Protein AF-A0A537GDZ4-F1 (afdb_monomer)

Sequence (117 aa):
VKDLLDFEKSTRYSERQKAALAYAEAITWRLATDDAFWERMHRHFSEPELVELGCFIALTMGQQSWLRLLNIEHHQVLAGTSASMAPGFESADSLRQSKSSSSYWAKQGAKKEKDAA

Secondary structure (DSSP, 8-state):
-HHHHTTTT-TTS-HHHHHHHHHHHHHHHT----HHHHHHHHHH--HHHHHHHHHHHHHHHHHHHHHHHTTPPTTSSS-S--TTPPTT-SSHHHHHHHHHSTT-HHHHHHHHHHTT-

Foldseek 3Di:
DVCLVVVVPHPVDDLLRVLLSVLLVCVVVVDDDDPVNVVSNVVNDDPVRSVVSSVVSVVVVVVVVVCVVVVPDAPRPPDDAQPPPDPQRGDPVSVVVLVVDPVNPVVVVVVVVVVVD

Solvent-accessible surface area (backbone atoms only — not comparable to full-atom values): 7066 Å² total; per-residue (Å²): 110,71,56,68,77,43,36,88,79,29,87,89,50,52,72,60,53,38,45,53,49,50,50,50,48,33,65,75,69,66,52,90,81,56,68,71,56,51,54,53,42,58,74,67,36,55,72,69,54,49,51,52,51,51,49,52,50,53,52,51,51,52,51,54,52,51,36,59,74,71,69,60,56,87,62,74,65,91,56,92,65,48,77,95,46,57,94,60,43,55,42,64,65,40,35,52,52,47,68,68,40,89,81,26,66,81,59,53,56,60,50,56,58,63,77,74,109

Nearest PDB structures (foldseek):
  3c1l-assembly2_J  TM=6.544E-01  e=1.073E+00  Mesorhizobium japonicum MAFF 303099
  3c1l-assembly1_B  TM=6.055E-01  e=1.285E+00  Mesorhizobium japonicum MAFF 303099

Structure (mmCIF, N/CA/C/O backbone):
data_AF-A0A537GDZ4-F1
#
_entry.id   AF-A0A537GDZ4-F1
#
loop_
_atom_site.group_PDB
_atom_site.id
_atom_site.type_symbol
_atom_site.label_atom_id
_atom_site.label_alt_id
_atom_site.label_comp_id
_atom_site.label_asym_id
_atom_site.label_entity_id
_atom_site.label_seq_id
_atom_site.pdbx_PDB_ins_code
_atom_site.Cartn_x
_atom_site.Cartn_y
_atom_site.Cartn_z
_atom_site.occupancy
_atom_site.B_iso_or_equiv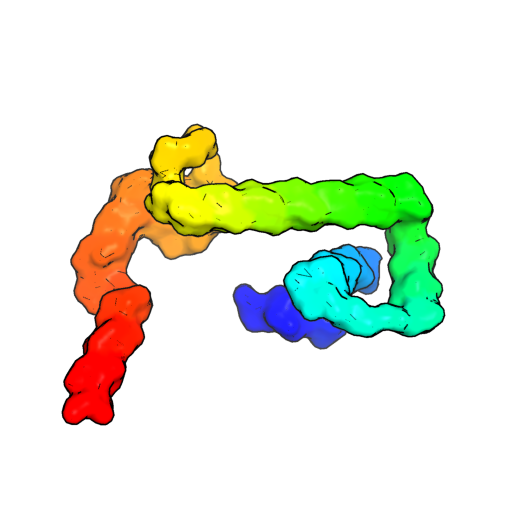
_atom_site.auth_seq_id
_atom_site.auth_comp_id
_atom_site.auth_asym_id
_atom_s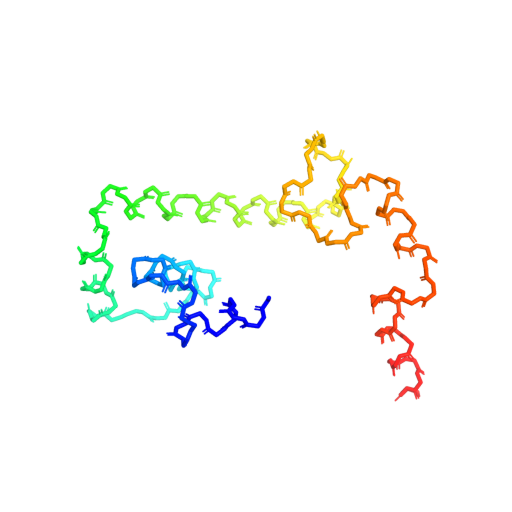ite.auth_atom_id
_atom_site.pdbx_PDB_model_num
ATOM 1 N N . VAL A 1 1 ? -16.363 -3.302 -3.261 1.00 57.81 1 VAL A N 1
ATOM 2 C CA . VAL A 1 1 ? -15.353 -4.278 -2.777 1.00 57.81 1 VAL A CA 1
ATOM 3 C C . VAL A 1 1 ? -15.133 -5.400 -3.783 1.00 57.81 1 VAL A C 1
ATOM 5 O O . VAL A 1 1 ? -13.989 -5.608 -4.146 1.00 57.81 1 VAL A O 1
ATOM 8 N N . LYS A 1 2 ? -16.186 -6.056 -4.301 1.00 66.50 2 LYS A N 1
ATOM 9 C CA . LYS A 1 2 ? -16.050 -7.124 -5.313 1.00 66.50 2 LYS A CA 1
ATOM 10 C C . LYS A 1 2 ? -15.224 -6.706 -6.542 1.00 66.50 2 LYS A C 1
ATOM 12 O O . LYS A 1 2 ? -14.296 -7.407 -6.906 1.00 66.50 2 LYS A O 1
ATOM 17 N N . ASP A 1 3 ? -15.469 -5.507 -7.073 1.00 76.44 3 ASP A N 1
ATOM 18 C CA . ASP A 1 3 ? -14.727 -4.994 -8.236 1.00 76.44 3 ASP A CA 1
ATOM 19 C C . ASP A 1 3 ? -13.230 -4.773 -7.990 1.00 76.44 3 ASP A C 1
ATOM 21 O O . ASP A 1 3 ? -12.471 -4.753 -8.947 1.00 76.44 3 ASP A O 1
ATOM 25 N N . L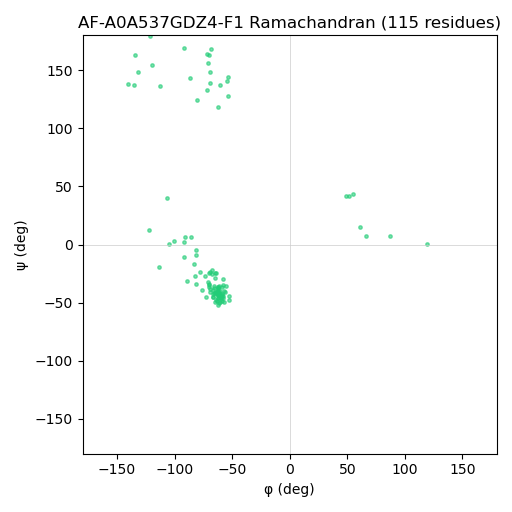EU A 1 4 ? -12.803 -4.567 -6.737 1.00 80.25 4 LEU A N 1
ATOM 26 C CA . LEU A 1 4 ? -11.386 -4.411 -6.401 1.00 80.25 4 LEU A CA 1
ATOM 27 C C . LEU A 1 4 ? -10.691 -5.769 -6.287 1.00 80.25 4 LEU A C 1
ATOM 29 O O . LEU A 1 4 ? -9.526 -5.872 -6.635 1.00 80.25 4 LEU A O 1
ATOM 33 N N . LEU A 1 5 ? -11.395 -6.800 -5.813 1.00 82.50 5 LEU A N 1
ATOM 34 C CA . LEU A 1 5 ? -10.858 -8.162 -5.758 1.00 82.50 5 LEU A CA 1
ATOM 35 C C . LEU A 1 5 ? -10.710 -8.758 -7.164 1.00 82.50 5 LEU A C 1
ATOM 37 O O . LEU A 1 5 ? -9.754 -9.471 -7.425 1.00 82.50 5 LEU A O 1
ATOM 41 N N . ASP A 1 6 ? -11.619 -8.401 -8.076 1.00 88.88 6 ASP A N 1
ATOM 42 C CA . ASP A 1 6 ? -11.587 -8.798 -9.487 1.00 88.88 6 ASP A CA 1
ATOM 43 C C . ASP A 1 6 ? -11.187 -7.618 -10.401 1.00 88.88 6 ASP A C 1
ATOM 45 O O . ASP A 1 6 ? -11.766 -7.422 -11.477 1.00 88.88 6 ASP A O 1
ATOM 49 N N . PHE A 1 7 ? -10.220 -6.792 -9.975 1.00 93.31 7 PHE A N 1
ATOM 50 C CA . PHE A 1 7 ? -9.902 -5.519 -10.643 1.00 93.31 7 PHE A CA 1
ATOM 51 C C . PHE A 1 7 ? -9.514 -5.667 -12.117 1.00 93.31 7 PHE A C 1
ATOM 53 O O . PHE A 1 7 ? -9.823 -4.780 -12.914 1.00 93.31 7 PHE A O 1
ATOM 60 N N . GLU A 1 8 ? -8.920 -6.796 -12.508 1.00 93.25 8 GLU A N 1
ATOM 61 C CA . GLU A 1 8 ? -8.562 -7.068 -13.905 1.00 93.25 8 GLU A CA 1
ATOM 62 C C . GLU A 1 8 ? -9.787 -7.097 -14.831 1.00 93.25 8 GLU A C 1
ATOM 64 O O . GLU A 1 8 ? -9.743 -6.613 -15.965 1.00 93.25 8 GLU A O 1
ATOM 69 N N . LYS A 1 9 ? -10.922 -7.597 -14.327 1.00 91.94 9 LYS A N 1
ATOM 70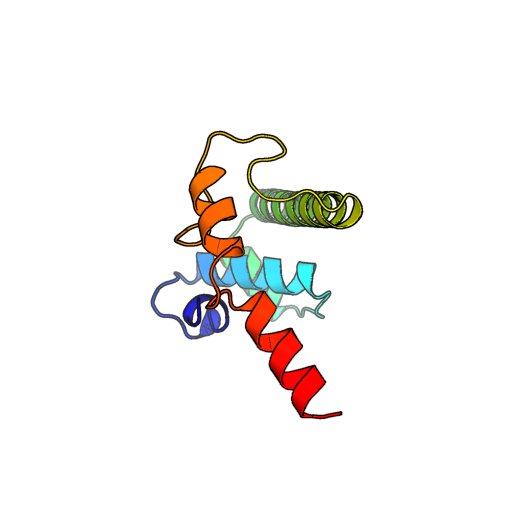 C CA . LYS A 1 9 ? -12.188 -7.696 -15.074 1.00 91.94 9 LYS A CA 1
ATOM 71 C C . LYS A 1 9 ? -13.080 -6.470 -14.894 1.00 91.94 9 LYS A C 1
ATOM 73 O O . LYS A 1 9 ? -14.083 -6.328 -15.590 1.00 91.94 9 LYS A O 1
ATOM 78 N N . SER A 1 10 ? -12.739 -5.596 -13.954 1.00 92.50 10 SER A N 1
ATOM 79 C CA . SER A 1 10 ? -13.534 -4.420 -13.632 1.00 92.50 10 SER A CA 1
ATOM 80 C C . SER A 1 10 ? -13.437 -3.363 -14.732 1.00 92.50 10 SER A C 1
ATOM 82 O O . SER A 1 10 ? -12.354 -2.983 -15.176 1.00 92.50 10 SER A O 1
ATOM 84 N N . THR A 1 11 ? -14.590 -2.828 -15.129 1.00 92.62 11 THR A N 1
ATOM 85 C CA . THR A 1 11 ? -14.697 -1.678 -16.041 1.00 92.62 11 THR A CA 1
ATOM 86 C C . THR A 1 11 ? -14.511 -0.338 -15.326 1.00 92.62 11 THR A C 1
ATOM 8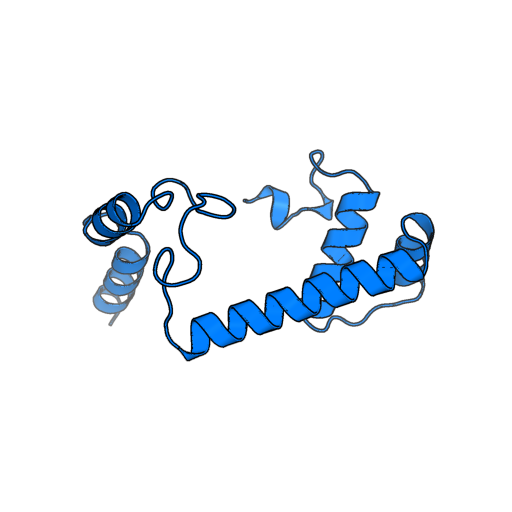8 O O . THR A 1 11 ? -14.498 0.708 -15.968 1.00 92.62 11 THR A O 1
ATOM 91 N N . ARG A 1 12 ? -14.370 -0.347 -13.992 1.00 93.00 12 ARG A N 1
ATOM 92 C CA . ARG A 1 12 ? -14.233 0.866 -13.170 1.00 93.00 12 ARG A CA 1
ATOM 93 C C . ARG A 1 12 ? -12.808 1.410 -13.119 1.00 93.00 12 ARG A C 1
ATOM 95 O O . ARG A 1 12 ? -12.622 2.540 -12.676 1.00 93.00 12 ARG A O 1
ATOM 102 N N . TYR A 1 13 ? -11.826 0.600 -13.505 1.00 94.56 13 TYR A N 1
ATOM 103 C CA . TYR A 1 13 ? -10.413 0.949 -13.457 1.00 94.56 13 TYR A CA 1
ATOM 104 C C . TYR A 1 13 ? -9.854 1.068 -14.868 1.00 94.56 13 TYR A C 1
ATOM 106 O O . TYR A 1 13 ? -10.123 0.226 -15.725 1.00 94.56 13 TYR A O 1
ATOM 114 N N . SER A 1 14 ? -9.054 2.104 -15.100 1.00 96.75 14 SER A N 1
ATOM 115 C CA . SER A 1 14 ? -8.270 2.219 -16.327 1.00 96.75 14 SER A CA 1
ATOM 116 C C . SER A 1 14 ? -7.141 1.189 -16.355 1.00 96.75 14 SER A C 1
ATOM 118 O O . SER A 1 14 ? -6.731 0.667 -15.319 1.00 96.75 14 SER A O 1
ATOM 120 N N . GLU A 1 15 ? -6.570 0.945 -17.532 1.00 97.38 15 GLU A N 1
ATOM 121 C CA . GLU A 1 15 ? -5.446 0.011 -17.680 1.00 97.38 15 GLU A CA 1
ATOM 122 C C . GLU A 1 15 ? -4.225 0.415 -16.835 1.00 97.38 15 GLU A C 1
ATOM 124 O O . GLU A 1 15 ? -3.609 -0.436 -16.195 1.00 97.38 15 GLU A O 1
ATOM 129 N N . ARG A 1 16 ? -3.957 1.724 -16.705 1.00 97.88 16 ARG A N 1
ATOM 130 C CA . ARG A 1 16 ? -2.920 2.250 -15.799 1.00 97.88 16 ARG A CA 1
ATOM 131 C C . ARG A 1 16 ? -3.220 1.931 -14.331 1.00 97.88 16 ARG A C 1
ATOM 133 O O . ARG A 1 16 ? -2.315 1.564 -13.589 1.00 97.88 16 ARG A O 1
ATOM 140 N N . GLN A 1 17 ? -4.478 2.046 -13.900 1.00 97.62 17 GLN A N 1
ATOM 141 C CA . GLN A 1 17 ? -4.877 1.712 -12.527 1.00 97.62 17 GLN A CA 1
ATOM 142 C C . GLN A 1 17 ? -4.791 0.208 -12.259 1.00 97.62 17 GLN A C 1
ATOM 144 O O . GLN A 1 17 ? -4.302 -0.187 -11.204 1.00 97.62 17 GLN A O 1
ATOM 149 N N . LYS A 1 18 ? -5.209 -0.631 -13.211 1.00 97.88 18 LYS A N 1
ATOM 150 C CA . LYS A 1 18 ? -5.068 -2.089 -13.096 1.00 97.88 18 LYS A CA 1
ATOM 151 C C . LYS A 1 18 ? -3.602 -2.508 -13.026 1.00 97.88 18 LYS A C 1
ATOM 153 O O . LYS A 1 18 ? -3.266 -3.345 -12.202 1.00 97.88 18 LYS A O 1
ATOM 158 N N . ALA A 1 19 ? -2.724 -1.880 -13.810 1.00 98.19 19 ALA A N 1
ATOM 159 C CA . ALA A 1 19 ? -1.285 -2.119 -13.723 1.00 98.19 19 ALA A CA 1
ATOM 160 C C . ALA A 1 19 ? -0.728 -1.787 -12.323 1.00 98.19 19 ALA A C 1
ATOM 162 O O . ALA A 1 19 ? -0.028 -2.607 -11.735 1.00 98.19 19 ALA A O 1
ATOM 163 N N . ALA A 1 20 ? -1.108 -0.645 -11.735 1.00 98.12 20 ALA A N 1
ATOM 164 C CA . ALA A 1 20 ? -0.712 -0.311 -10.363 1.00 98.12 20 ALA A CA 1
ATOM 165 C C . ALA A 1 20 ? -1.249 -1.308 -9.318 1.00 98.12 20 ALA A C 1
ATOM 167 O O . ALA A 1 20 ? -0.530 -1.668 -8.386 1.00 98.12 20 ALA A O 1
ATOM 168 N N . LEU A 1 21 ? -2.497 -1.768 -9.470 1.00 97.06 21 LEU A N 1
ATOM 169 C CA . LEU A 1 21 ? -3.095 -2.775 -8.587 1.00 97.06 21 LEU A CA 1
ATOM 170 C C . LEU A 1 21 ? -2.392 -4.133 -8.710 1.00 97.06 21 LEU A C 1
ATOM 172 O O . LEU A 1 21 ? -2.098 -4.745 -7.687 1.00 97.06 21 LEU A O 1
ATOM 176 N N . ALA A 1 22 ? -2.044 -4.557 -9.927 1.00 97.44 22 ALA A N 1
ATOM 177 C CA . ALA A 1 22 ? -1.265 -5.770 -10.167 1.00 97.44 22 ALA A CA 1
ATOM 178 C C . ALA A 1 22 ? 0.138 -5.681 -9.545 1.00 97.44 22 ALA A C 1
ATOM 180 O O . ALA A 1 22 ? 0.621 -6.653 -8.969 1.00 97.44 22 ALA A O 1
ATOM 181 N N . TYR A 1 23 ? 0.779 -4.508 -9.585 1.00 98.00 23 TYR A N 1
ATOM 182 C CA . TYR A 1 23 ? 2.061 -4.295 -8.907 1.00 98.00 23 TYR A CA 1
ATOM 183 C C . TYR A 1 23 ? 1.943 -4.357 -7.382 1.00 98.00 23 TYR A C 1
ATOM 185 O O . TYR A 1 23 ? 2.750 -5.017 -6.723 1.00 98.00 23 TYR A O 1
ATOM 193 N N . ALA A 1 24 ? 0.895 -3.752 -6.818 1.00 97.25 24 ALA A N 1
ATOM 194 C CA . ALA A 1 24 ? 0.589 -3.881 -5.397 1.00 97.25 24 ALA A CA 1
ATOM 195 C C . ALA A 1 24 ? 0.317 -5.338 -4.991 1.00 97.25 24 ALA A C 1
ATOM 197 O O . ALA A 1 24 ? 0.815 -5.779 -3.954 1.00 97.25 24 ALA A O 1
ATOM 198 N N . GLU A 1 25 ? -0.420 -6.093 -5.806 1.00 96.06 25 GLU A N 1
ATOM 199 C CA . GLU A 1 25 ? -0.694 -7.516 -5.592 1.00 96.06 25 GLU A CA 1
ATOM 200 C C . GLU A 1 25 ? 0.598 -8.350 -5.626 1.00 96.06 25 GLU A C 1
ATOM 202 O O . GLU A 1 25 ? 0.865 -9.107 -4.689 1.00 96.06 25 GLU A O 1
ATOM 207 N N . ALA A 1 26 ? 1.444 -8.148 -6.641 1.00 97.56 26 ALA A N 1
ATOM 208 C CA . ALA A 1 26 ? 2.717 -8.848 -6.787 1.00 97.56 26 ALA A CA 1
ATOM 209 C C . ALA A 1 26 ? 3.646 -8.631 -5.582 1.00 97.56 26 ALA A C 1
ATOM 211 O O . ALA A 1 26 ? 4.179 -9.600 -5.038 1.00 97.56 26 ALA A O 1
ATOM 212 N N . ILE A 1 27 ? 3.785 -7.385 -5.110 1.00 96.19 27 ILE A N 1
ATOM 213 C CA . ILE A 1 27 ? 4.580 -7.062 -3.914 1.00 96.19 27 ILE A CA 1
ATOM 214 C C . ILE A 1 27 ? 3.958 -7.686 -2.658 1.00 96.19 27 ILE A C 1
ATOM 216 O O . ILE A 1 27 ? 4.654 -8.339 -1.876 1.00 96.19 27 ILE A O 1
ATOM 220 N N . THR A 1 28 ? 2.649 -7.498 -2.461 1.00 94.44 28 THR A N 1
ATOM 221 C CA . THR A 1 28 ? 1.943 -7.904 -1.234 1.00 94.44 28 THR A CA 1
ATOM 222 C C . THR A 1 28 ? 1.982 -9.414 -1.031 1.00 94.44 28 THR A C 1
ATOM 224 O O . THR A 1 28 ? 2.226 -9.885 0.083 1.00 94.44 28 THR A O 1
ATOM 227 N N . TRP A 1 29 ? 1.775 -10.171 -2.109 1.00 94.19 29 TRP A N 1
ATOM 228 C CA . TRP A 1 29 ? 1.699 -11.631 -2.071 1.00 94.19 29 TRP A CA 1
ATOM 229 C C . TRP A 1 29 ? 2.981 -12.327 -2.523 1.00 94.19 29 TRP A C 1
ATOM 231 O O . TRP A 1 29 ? 3.022 -13.555 -2.531 1.00 94.19 29 TRP A O 1
ATOM 241 N N . ARG A 1 30 ? 4.038 -11.567 -2.845 1.00 96.00 30 ARG A N 1
ATOM 242 C CA . ARG A 1 30 ? 5.335 -12.085 -3.318 1.00 96.00 30 ARG A CA 1
ATOM 243 C C . ARG A 1 30 ? 5.176 -12.986 -4.546 1.00 96.00 30 ARG A C 1
ATOM 245 O O . ARG A 1 30 ? 5.758 -14.069 -4.611 1.00 96.00 30 ARG A O 1
ATOM 252 N N . LEU A 1 31 ? 4.340 -12.556 -5.487 1.00 96.94 31 LEU A N 1
ATOM 253 C CA . LEU A 1 31 ? 4.072 -13.319 -6.702 1.00 96.94 31 LEU A CA 1
ATOM 254 C C . LEU A 1 31 ? 5.309 -13.334 -7.603 1.00 96.94 31 LEU A C 1
ATOM 256 O O . LEU A 1 31 ? 6.073 -12.370 -7.645 1.00 96.94 31 LEU A O 1
ATOM 260 N N . ALA A 1 32 ? 5.483 -14.424 -8.348 1.00 96.56 32 ALA A N 1
ATOM 261 C CA . ALA A 1 32 ? 6.440 -14.450 -9.444 1.00 96.56 32 ALA A CA 1
ATOM 262 C C . ALA A 1 32 ? 5.939 -13.548 -10.582 1.00 96.56 32 ALA A C 1
ATOM 264 O O . ALA A 1 32 ? 4.747 -13.554 -10.897 1.00 96.56 32 ALA A O 1
ATOM 265 N N . THR A 1 33 ? 6.848 -12.796 -11.196 1.00 97.50 33 THR A N 1
ATOM 266 C CA . THR A 1 33 ? 6.571 -11.955 -12.364 1.00 97.50 33 THR A CA 1
ATOM 267 C C . THR A 1 33 ? 7.421 -12.399 -13.549 1.00 97.50 33 THR A C 1
ATOM 269 O O . THR A 1 33 ? 8.477 -13.009 -13.375 1.00 97.50 33 THR A O 1
ATOM 272 N N . ASP A 1 34 ? 6.934 -12.116 -14.751 1.00 97.81 34 ASP A N 1
ATOM 273 C CA . ASP A 1 34 ? 7.601 -12.399 -16.018 1.00 97.81 34 ASP A CA 1
ATOM 274 C C . ASP A 1 34 ? 7.816 -11.110 -16.828 1.00 97.81 34 ASP A C 1
ATOM 276 O O . ASP A 1 34 ? 7.450 -10.011 -16.403 1.00 97.81 34 ASP A O 1
ATOM 280 N N . ASP A 1 35 ? 8.427 -11.232 -18.004 1.00 98.38 35 ASP A N 1
ATOM 281 C CA . ASP A 1 35 ? 8.720 -10.078 -18.858 1.00 98.38 35 ASP A CA 1
ATOM 282 C C . ASP A 1 35 ? 7.440 -9.362 -19.311 1.00 98.38 35 ASP A C 1
ATOM 284 O O . ASP A 1 35 ? 7.396 -8.133 -19.331 1.00 98.38 35 ASP A O 1
ATOM 288 N N . ALA A 1 36 ? 6.359 -10.102 -19.585 1.00 98.12 36 ALA A N 1
ATOM 289 C CA . ALA A 1 36 ? 5.073 -9.525 -19.982 1.00 98.12 36 ALA A CA 1
ATOM 290 C C . ALA A 1 36 ? 4.477 -8.635 -18.877 1.00 98.12 36 ALA A C 1
ATOM 292 O O . ALA A 1 36 ? 3.886 -7.583 -19.159 1.00 98.12 36 ALA A O 1
ATOM 293 N N . PHE A 1 37 ? 4.653 -9.023 -17.612 1.00 98.44 37 PHE A N 1
ATOM 294 C CA . PHE A 1 37 ? 4.292 -8.190 -16.472 1.00 98.44 37 PHE A CA 1
ATOM 295 C C . PHE A 1 37 ? 5.067 -6.865 -16.476 1.00 98.44 37 PHE A C 1
ATOM 297 O O . PHE A 1 37 ? 4.457 -5.797 -16.367 1.00 98.44 37 PHE A O 1
ATOM 304 N N . TRP A 1 38 ? 6.391 -6.911 -16.635 1.00 98.31 38 TRP A N 1
ATOM 305 C CA . TRP A 1 38 ? 7.223 -5.706 -16.614 1.00 98.31 38 TRP A CA 1
ATOM 306 C C . TRP A 1 38 ? 6.991 -4.818 -17.839 1.00 98.31 38 TRP A C 1
ATOM 308 O O . TRP A 1 38 ? 6.855 -3.605 -17.694 1.00 98.31 38 TRP A O 1
ATOM 318 N N . GLU A 1 39 ? 6.797 -5.390 -19.027 1.00 98.44 39 GLU A N 1
ATOM 319 C CA . GLU A 1 39 ? 6.385 -4.643 -20.223 1.00 98.44 39 GLU A CA 1
ATOM 320 C C . GLU A 1 39 ? 5.076 -3.872 -19.999 1.00 98.44 39 GLU A C 1
ATOM 322 O O . GLU A 1 39 ? 4.945 -2.709 -20.402 1.00 98.44 39 GLU A O 1
ATOM 327 N N . ARG A 1 40 ? 4.100 -4.489 -19.318 1.00 98.19 40 ARG A N 1
ATOM 328 C CA . ARG A 1 40 ? 2.852 -3.818 -18.931 1.00 98.19 40 ARG A CA 1
ATOM 329 C C . ARG A 1 40 ? 3.110 -2.672 -17.951 1.00 98.19 40 ARG A C 1
ATOM 331 O O . ARG A 1 40 ? 2.476 -1.626 -18.093 1.00 98.19 40 ARG A O 1
ATOM 338 N N . MET A 1 41 ? 4.013 -2.843 -16.984 1.00 98.50 41 MET A N 1
ATOM 339 C CA . MET A 1 41 ? 4.379 -1.782 -16.037 1.00 98.50 41 MET A CA 1
ATOM 340 C C . MET A 1 41 ? 5.003 -0.588 -16.764 1.00 98.50 41 MET A C 1
ATOM 342 O O . MET A 1 41 ? 4.495 0.530 -16.651 1.00 98.50 41 MET A O 1
ATOM 346 N N . HIS A 1 42 ? 6.024 -0.832 -17.587 1.00 98.44 42 HIS A N 1
ATOM 347 C CA . HIS A 1 42 ? 6.752 0.215 -18.311 1.00 98.44 42 HIS A CA 1
ATOM 348 C C . HIS A 1 42 ? 5.913 0.921 -19.384 1.00 98.44 42 HIS A C 1
ATOM 350 O O . HIS A 1 42 ? 6.188 2.066 -19.739 1.00 98.44 42 HIS A O 1
ATOM 356 N N . ARG A 1 43 ? 4.838 0.291 -19.878 1.00 98.50 43 ARG A N 1
ATOM 357 C CA . ARG A 1 43 ? 3.858 0.954 -20.756 1.00 98.50 43 ARG A CA 1
ATOM 358 C C . ARG A 1 43 ? 3.092 2.079 -20.051 1.00 98.50 43 ARG A C 1
ATOM 360 O O . ARG A 1 43 ? 2.622 3.004 -20.712 1.00 98.50 43 ARG A O 1
ATOM 367 N N . HIS A 1 44 ? 2.907 1.978 -18.738 1.00 98.50 44 HIS A N 1
ATOM 368 C CA . HIS A 1 44 ? 2.031 2.864 -17.967 1.00 98.50 44 HIS A CA 1
ATOM 369 C C . HIS A 1 44 ? 2.762 3.762 -16.968 1.00 98.50 44 HIS A C 1
ATOM 371 O O . HIS A 1 44 ? 2.186 4.769 -16.535 1.00 98.50 44 HIS A O 1
ATOM 377 N N . PHE A 1 45 ? 3.987 3.393 -16.607 1.00 98.56 45 PHE A N 1
ATOM 378 C CA . PHE A 1 45 ? 4.801 4.065 -15.610 1.00 98.56 45 PHE A CA 1
ATOM 379 C C . PHE A 1 45 ? 6.259 4.115 -16.063 1.00 98.56 45 PHE A C 1
ATOM 381 O O . PHE A 1 45 ? 6.811 3.143 -16.573 1.00 98.56 45 PHE A O 1
ATOM 388 N N . SER A 1 46 ? 6.886 5.258 -15.840 1.00 98.56 46 SER A N 1
ATOM 389 C CA . SER A 1 46 ? 8.335 5.414 -15.899 1.00 98.56 46 SER A CA 1
ATOM 390 C C . SER A 1 46 ? 9.016 4.744 -14.698 1.00 98.56 46 SER A C 1
ATOM 392 O O . SER A 1 46 ? 8.379 4.471 -13.681 1.00 98.56 46 SER A O 1
ATOM 394 N N . GLU A 1 47 ? 10.330 4.518 -14.787 1.00 98.25 47 GLU A N 1
ATOM 395 C CA . GLU A 1 47 ? 11.120 3.970 -13.671 1.00 98.25 47 GLU A CA 1
ATOM 396 C C . GLU A 1 47 ? 10.947 4.759 -12.359 1.00 98.25 47 GLU A C 1
ATOM 398 O O . GLU A 1 47 ? 10.656 4.138 -11.336 1.00 98.25 47 GLU A O 1
ATOM 403 N N . PRO A 1 48 ? 11.029 6.110 -12.339 1.00 98.62 48 PRO A N 1
ATOM 404 C CA . PRO A 1 48 ? 10.797 6.862 -11.107 1.00 98.62 48 PRO A CA 1
ATOM 405 C C . PRO A 1 48 ? 9.393 6.653 -10.528 1.00 98.62 48 PRO A C 1
ATOM 407 O O . PRO A 1 48 ? 9.253 6.476 -9.321 1.00 98.62 48 PRO A O 1
ATOM 410 N N . GLU A 1 49 ? 8.357 6.600 -11.372 1.00 98.50 49 GLU A N 1
ATOM 411 C CA . GLU A 1 49 ? 6.984 6.351 -10.913 1.00 98.50 49 GLU A CA 1
ATOM 412 C C . GLU A 1 49 ? 6.819 4.944 -10.319 1.00 98.50 49 GLU A C 1
ATOM 414 O O . GLU A 1 49 ? 6.109 4.780 -9.326 1.00 98.50 49 GLU A O 1
ATOM 419 N N . LEU A 1 50 ? 7.478 3.927 -10.888 1.00 98.56 50 LEU A N 1
ATOM 420 C CA . LEU A 1 50 ? 7.471 2.567 -10.336 1.00 98.56 50 LEU A CA 1
ATOM 421 C C . LEU A 1 50 ? 8.182 2.495 -8.983 1.00 98.56 50 LEU A C 1
ATOM 423 O O . LEU A 1 50 ? 7.702 1.809 -8.075 1.00 98.56 50 LEU A O 1
ATOM 427 N N . VAL A 1 51 ? 9.291 3.220 -8.826 1.00 98.38 51 VAL A N 1
ATOM 428 C CA . VAL A 1 51 ? 10.001 3.334 -7.546 1.00 98.38 51 VAL A CA 1
ATOM 429 C C . VAL A 1 51 ? 9.121 4.021 -6.503 1.00 98.38 51 VAL A C 1
ATOM 431 O O . VAL A 1 51 ? 8.967 3.499 -5.399 1.00 98.38 51 VAL A O 1
ATOM 434 N N . GLU A 1 52 ? 8.497 5.151 -6.840 1.00 98.38 52 GLU A N 1
ATOM 435 C CA . GLU A 1 52 ? 7.591 5.866 -5.933 1.00 98.38 52 GLU A CA 1
ATOM 436 C C . GLU A 1 52 ? 6.395 5.000 -5.521 1.00 98.38 52 GLU A C 1
ATOM 438 O O . GLU A 1 52 ? 6.077 4.901 -4.331 1.00 98.38 52 GLU A O 1
ATOM 443 N N . LEU A 1 53 ? 5.771 4.317 -6.484 1.00 98.00 53 LEU A N 1
ATOM 444 C CA . LEU A 1 53 ? 4.650 3.419 -6.230 1.00 98.00 53 LEU A CA 1
ATOM 445 C C . LEU A 1 53 ? 5.065 2.247 -5.328 1.00 98.00 53 LEU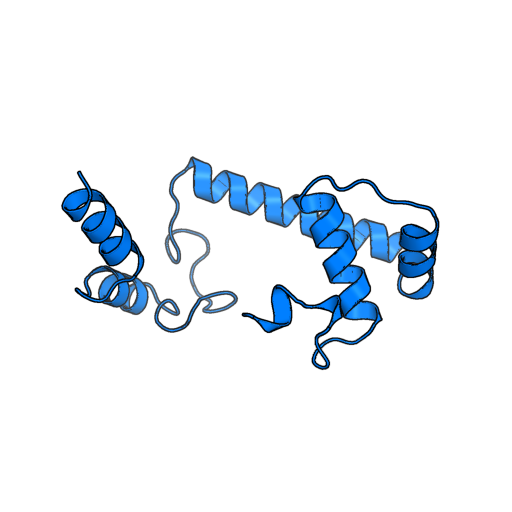 A C 1
ATOM 447 O O . LEU A 1 53 ? 4.383 1.958 -4.343 1.00 98.00 53 LEU A O 1
ATOM 451 N N . GLY A 1 54 ? 6.206 1.614 -5.615 1.00 97.88 54 GLY A N 1
ATOM 452 C CA . GLY A 1 54 ? 6.759 0.532 -4.798 1.00 97.88 54 GLY A CA 1
ATOM 453 C C . GLY A 1 54 ? 7.066 0.977 -3.364 1.00 97.88 54 GLY A C 1
ATOM 454 O O . GLY A 1 54 ? 6.681 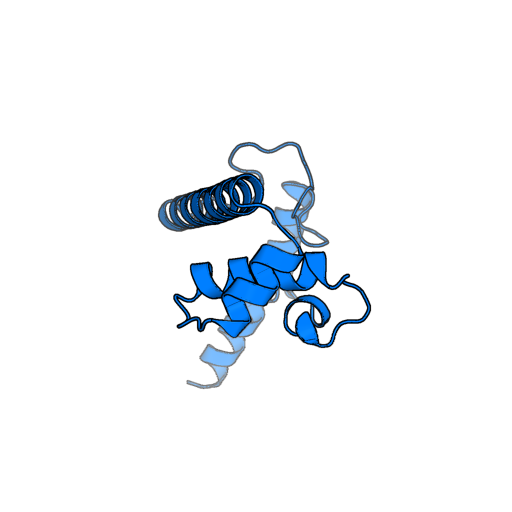0.296 -2.410 1.00 97.88 54 GLY A O 1
ATOM 455 N N . CYS A 1 55 ? 7.680 2.152 -3.195 1.00 97.94 55 CYS A N 1
ATOM 456 C CA . CYS A 1 55 ? 7.935 2.757 -1.887 1.00 97.94 55 CYS A CA 1
ATOM 457 C C . CYS A 1 55 ? 6.636 3.008 -1.110 1.00 97.94 55 CYS A C 1
ATOM 459 O O . CYS A 1 55 ? 6.545 2.646 0.065 1.00 97.94 55 CYS A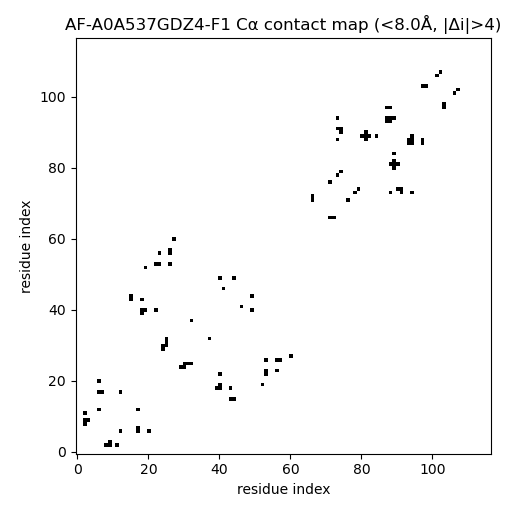 O 1
ATOM 461 N N . PHE A 1 56 ? 5.618 3.583 -1.756 1.00 96.88 56 PHE A N 1
ATOM 462 C CA . PHE A 1 56 ? 4.320 3.831 -1.128 1.00 96.88 56 PHE A CA 1
ATOM 463 C C . PHE A 1 56 ? 3.653 2.533 -0.645 1.00 96.88 56 PHE A C 1
ATOM 465 O O . PHE A 1 56 ? 3.172 2.467 0.492 1.00 96.88 56 PHE A O 1
ATOM 472 N N . ILE A 1 57 ? 3.669 1.481 -1.472 1.00 96.12 57 ILE A N 1
ATOM 473 C CA . ILE A 1 57 ? 3.119 0.162 -1.124 1.00 96.12 57 ILE A CA 1
ATOM 474 C C . ILE A 1 57 ? 3.868 -0.425 0.080 1.00 96.12 57 ILE A C 1
ATOM 476 O O . ILE A 1 57 ? 3.242 -0.797 1.076 1.00 96.12 57 ILE A O 1
ATOM 480 N N . ALA A 1 58 ? 5.203 -0.451 0.033 1.00 95.44 58 ALA A N 1
ATOM 481 C CA . ALA A 1 58 ? 6.031 -1.010 1.100 1.00 95.44 58 ALA A CA 1
ATOM 482 C C . ALA A 1 58 ? 5.846 -0.272 2.439 1.00 95.44 58 ALA A C 1
ATOM 484 O O . ALA A 1 58 ? 5.673 -0.911 3.483 1.00 95.44 58 ALA A O 1
ATOM 485 N N . LEU A 1 59 ? 5.819 1.066 2.415 1.00 95.75 59 LEU A N 1
ATOM 486 C CA . LEU A 1 59 ? 5.568 1.888 3.604 1.00 95.75 59 LEU A CA 1
ATOM 487 C C . LEU A 1 59 ? 4.185 1.608 4.198 1.00 95.75 59 LEU A C 1
ATOM 489 O O . LEU A 1 59 ? 4.064 1.414 5.409 1.00 95.75 59 LEU A O 1
ATOM 493 N N . THR A 1 60 ? 3.159 1.515 3.351 1.00 93.56 60 THR A N 1
ATOM 494 C CA . THR A 1 60 ? 1.789 1.214 3.788 1.00 93.56 60 THR A CA 1
ATOM 495 C C . THR A 1 60 ? 1.708 -0.166 4.442 1.00 93.56 60 THR A C 1
ATOM 497 O O . THR A 1 60 ? 1.098 -0.319 5.501 1.00 93.56 60 THR A O 1
ATOM 500 N N . MET A 1 61 ? 2.364 -1.179 3.870 1.00 93.62 61 MET A N 1
ATOM 501 C CA . MET A 1 61 ? 2.416 -2.521 4.462 1.00 93.62 61 MET A CA 1
ATOM 502 C C . MET A 1 61 ? 3.114 -2.524 5.828 1.00 93.62 61 MET A C 1
ATOM 504 O O . MET A 1 61 ? 2.615 -3.145 6.771 1.00 93.62 61 MET A O 1
ATOM 508 N N . GLY A 1 62 ? 4.234 -1.805 5.958 1.00 93.75 62 GLY A N 1
ATOM 509 C CA . GLY A 1 62 ? 4.939 -1.645 7.231 1.00 93.75 62 GLY A CA 1
ATOM 510 C C . GLY A 1 62 ? 4.059 -0.995 8.301 1.00 93.75 62 GLY A C 1
ATOM 511 O O . GLY A 1 62 ? 3.956 -1.513 9.416 1.00 93.75 62 GLY A O 1
ATOM 512 N N . GLN A 1 63 ? 3.346 0.077 7.940 1.00 91.88 63 GLN A N 1
ATOM 513 C CA . GLN A 1 63 ? 2.377 0.735 8.822 1.00 91.88 63 GLN A CA 1
ATOM 514 C C . GLN A 1 63 ? 1.274 -0.229 9.276 1.00 91.88 63 GLN A C 1
ATOM 516 O O . GLN A 1 63 ? 1.013 -0.340 10.474 1.00 91.88 63 GLN A O 1
ATOM 521 N N . GLN A 1 64 ? 0.661 -0.976 8.352 1.00 90.75 64 GLN A N 1
ATOM 522 C CA . GLN A 1 64 ? -0.387 -1.949 8.687 1.00 90.75 64 GLN A CA 1
ATOM 523 C C . GLN A 1 64 ? 0.129 -3.068 9.604 1.00 90.75 64 GLN A C 1
ATOM 525 O O . GLN A 1 64 ? -0.573 -3.490 10.526 1.00 90.75 64 GLN A O 1
ATOM 530 N N . SER A 1 65 ? 1.365 -3.532 9.395 1.00 92.88 65 SER A N 1
ATOM 531 C CA . SER A 1 65 ? 1.994 -4.531 10.266 1.00 92.88 65 SER A CA 1
ATOM 532 C C . SER A 1 65 ? 2.215 -3.999 11.683 1.00 92.88 65 SER A C 1
ATOM 534 O O . SER A 1 65 ? 1.964 -4.716 12.652 1.00 92.88 65 SER A O 1
ATOM 536 N N . TRP A 1 66 ? 2.661 -2.750 11.819 1.00 94.00 66 TRP A N 1
ATOM 537 C CA . TRP A 1 66 ? 2.881 -2.110 13.116 1.00 94.00 66 TRP A CA 1
ATOM 538 C C . TRP A 1 66 ? 1.572 -1.880 13.884 1.00 94.00 66 TRP A C 1
ATOM 540 O O . TRP A 1 66 ? 1.486 -2.234 15.061 1.00 94.00 66 TRP A O 1
ATOM 550 N N . LEU A 1 67 ? 0.529 -1.376 13.212 1.00 92.81 67 LEU A N 1
ATOM 551 C CA . LEU A 1 67 ? -0.798 -1.200 13.818 1.00 92.81 67 LEU A CA 1
ATOM 552 C C . LEU A 1 67 ? -1.346 -2.527 14.352 1.00 92.81 67 LEU A C 1
ATOM 554 O O . LEU A 1 67 ? -1.825 -2.590 15.485 1.00 92.81 67 LEU A O 1
ATOM 558 N N . ARG A 1 68 ? -1.214 -3.604 13.565 1.00 91.44 68 ARG A N 1
ATOM 559 C CA . ARG A 1 68 ? -1.617 -4.954 13.977 1.00 91.44 68 ARG A CA 1
ATOM 560 C C . ARG A 1 68 ? -0.822 -5.447 15.183 1.00 91.44 68 ARG A C 1
ATOM 562 O O . ARG A 1 68 ? -1.421 -5.985 16.107 1.00 91.44 68 ARG A O 1
ATOM 569 N N . LEU A 1 69 ? 0.501 -5.270 15.175 1.00 95.38 69 LEU A N 1
ATOM 570 C CA . LEU A 1 69 ? 1.384 -5.713 16.260 1.00 95.38 69 LEU A CA 1
ATOM 571 C C . LEU A 1 69 ? 0.982 -5.107 17.611 1.00 95.38 69 LEU A C 1
ATOM 573 O O . LEU A 1 69 ? 1.009 -5.798 18.624 1.00 95.38 69 LEU A O 1
ATOM 577 N N . LEU A 1 70 ? 0.596 -3.831 17.619 1.00 95.62 70 LEU A N 1
ATOM 578 C CA . LEU A 1 70 ? 0.212 -3.110 18.834 1.00 95.62 70 LEU A CA 1
ATOM 579 C C . LEU A 1 70 ? -1.290 -3.164 19.140 1.00 95.62 70 LEU A C 1
ATOM 581 O O . LEU A 1 70 ? -1.729 -2.556 20.114 1.00 95.62 70 LEU A O 1
ATOM 585 N N . ASN A 1 71 ? -2.075 -3.876 18.325 1.00 92.31 71 ASN A N 1
ATOM 586 C CA . ASN A 1 71 ? -3.534 -3.924 18.419 1.00 92.31 71 ASN A CA 1
ATOM 587 C C . ASN A 1 71 ? -4.178 -2.520 18.453 1.00 92.31 71 ASN A C 1
ATOM 589 O O . ASN A 1 71 ? -5.092 -2.252 19.235 1.00 92.31 71 ASN A O 1
ATOM 593 N N . ILE A 1 72 ? -3.666 -1.617 17.612 1.00 91.38 72 ILE A N 1
ATOM 594 C CA . ILE A 1 72 ? -4.184 -0.255 17.473 1.00 91.38 72 ILE A CA 1
ATOM 595 C C . ILE A 1 72 ? -5.421 -0.287 16.572 1.00 91.38 72 ILE A C 1
ATOM 597 O O . ILE A 1 72 ? -5.365 -0.740 15.428 1.00 91.38 72 ILE A O 1
ATOM 601 N N . GLU A 1 73 ? -6.539 0.223 17.083 1.00 87.25 73 GLU A N 1
ATOM 602 C CA . GLU A 1 73 ? -7.798 0.344 16.344 1.00 87.25 73 GLU A CA 1
ATOM 603 C C . GLU A 1 73 ? -7.939 1.701 15.640 1.00 87.25 73 GLU A C 1
ATOM 605 O O . GLU A 1 73 ? -7.200 2.659 15.889 1.00 87.25 73 GLU A O 1
ATOM 610 N N . HIS A 1 74 ? -8.946 1.803 14.767 1.00 88.81 74 HIS A N 1
ATOM 611 C CA . HIS A 1 74 ? -9.333 3.074 14.162 1.00 88.81 74 HIS A CA 1
ATOM 612 C C . HIS A 1 74 ? -9.601 4.139 15.238 1.00 88.81 74 HIS A C 1
ATOM 614 O O . HIS A 1 74 ? -10.135 3.845 16.307 1.00 88.81 74 HIS A O 1
ATOM 620 N N . HIS A 1 75 ? -9.243 5.389 14.931 1.00 90.25 75 HIS A N 1
ATOM 621 C CA . HIS A 1 75 ? -9.391 6.562 15.807 1.00 90.25 75 HIS A CA 1
ATOM 622 C C . HIS A 1 75 ? -8.534 6.584 17.082 1.00 90.25 75 HIS A C 1
ATOM 624 O O . HIS A 1 75 ? -8.692 7.501 17.884 1.00 90.25 75 HIS A O 1
ATOM 630 N N . GLN A 1 76 ? -7.608 5.640 17.277 1.00 89.25 76 GLN A N 1
ATOM 631 C CA . GLN A 1 76 ? -6.701 5.661 18.435 1.00 89.25 76 GLN A CA 1
ATOM 632 C C . GLN A 1 76 ? -5.406 6.445 18.186 1.00 89.25 76 GLN A C 1
ATOM 634 O O . GLN A 1 76 ? -4.860 7.043 19.109 1.00 89.25 76 GLN A O 1
ATOM 639 N N . VAL A 1 77 ? -4.912 6.455 16.947 1.00 87.06 77 VAL A N 1
ATOM 640 C CA . VAL A 1 77 ? -3.668 7.130 16.549 1.00 87.06 77 VAL A CA 1
ATOM 641 C C . VAL A 1 77 ? -3.910 7.877 15.243 1.00 87.06 77 VAL A C 1
ATOM 643 O O . VAL A 1 77 ? -4.560 7.342 14.349 1.00 87.06 77 VAL A O 1
ATOM 646 N N . LEU A 1 78 ? -3.400 9.114 15.145 1.00 83.06 78 LEU A N 1
ATOM 647 C CA . LEU A 1 78 ? -3.572 10.000 13.980 1.00 83.06 78 LEU A CA 1
ATOM 648 C C . LEU A 1 78 ? -5.042 10.107 13.515 1.00 83.06 78 LEU A C 1
ATOM 650 O O . LEU A 1 78 ? -5.346 10.066 12.325 1.00 83.06 78 LEU A O 1
ATOM 654 N N . ALA A 1 79 ? -5.962 10.215 14.478 1.00 84.38 79 ALA A N 1
ATOM 655 C CA . ALA A 1 79 ? -7.389 10.386 14.223 1.00 84.38 79 ALA A CA 1
ATOM 656 C C . ALA A 1 79 ? -7.707 11.766 13.611 1.00 84.38 79 ALA A C 1
ATOM 658 O O . ALA A 1 79 ? -6.876 12.672 13.619 1.00 84.38 79 ALA A O 1
ATOM 659 N N . GLY A 1 80 ? -8.939 11.939 13.122 1.00 82.19 80 GLY A N 1
ATOM 660 C CA . GLY A 1 80 ? -9.435 13.225 12.606 1.00 82.19 80 GLY A CA 1
ATOM 661 C C . GLY A 1 80 ? -9.851 13.214 11.135 1.00 82.19 80 GLY A C 1
ATOM 662 O O . GLY A 1 80 ? -10.305 14.234 10.626 1.00 82.19 80 GLY A O 1
ATOM 663 N N . THR A 1 81 ? -9.748 12.069 10.455 1.00 84.56 81 THR A N 1
ATOM 664 C CA . THR A 1 81 ? -10.273 11.884 9.096 1.00 84.56 81 THR A CA 1
ATOM 665 C C . THR A 1 81 ? -11.084 10.593 9.017 1.00 84.56 81 THR A C 1
ATOM 667 O O . THR A 1 81 ? -10.763 9.613 9.688 1.00 84.56 81 THR A O 1
ATOM 670 N N . SER A 1 82 ? -12.102 10.579 8.159 1.00 85.81 82 SER A N 1
ATOM 671 C CA . SER A 1 82 ? -12.840 9.368 7.783 1.00 85.81 82 SER A CA 1
ATOM 672 C C . SER A 1 82 ? -12.253 8.676 6.544 1.00 85.81 82 SER A C 1
ATOM 674 O O . SER A 1 82 ? -12.838 7.717 6.037 1.00 85.81 82 SER A O 1
ATOM 676 N N . ALA A 1 83 ? -11.108 9.145 6.033 1.00 83.31 83 ALA A N 1
ATOM 677 C CA . ALA A 1 83 ? -10.472 8.551 4.866 1.00 83.31 83 ALA A CA 1
ATOM 678 C C . ALA A 1 83 ? -10.102 7.089 5.150 1.00 83.31 83 ALA A C 1
ATOM 680 O O . ALA A 1 83 ? -9.608 6.751 6.226 1.00 83.31 83 ALA A O 1
ATOM 681 N N . SER A 1 84 ? -10.359 6.222 4.169 1.00 77.38 84 SER A N 1
ATOM 682 C CA . SER A 1 84 ? -10.136 4.773 4.266 1.00 77.38 84 SER A CA 1
ATOM 683 C C . SER A 1 84 ? -10.943 4.059 5.364 1.00 77.38 84 SER A C 1
ATOM 685 O O . SER A 1 84 ? -10.645 2.906 5.673 1.00 77.38 84 SER A O 1
ATOM 687 N N . MET A 1 85 ? -11.978 4.695 5.930 1.00 88.62 85 MET A N 1
ATOM 688 C CA . MET A 1 85 ? -12.895 4.047 6.871 1.00 88.62 85 MET A CA 1
ATOM 689 C C . MET A 1 85 ? -14.032 3.338 6.134 1.00 88.62 85 MET A C 1
ATOM 691 O O . MET A 1 85 ? -14.547 3.815 5.122 1.00 88.62 85 MET A O 1
ATOM 695 N N . ALA A 1 86 ? -14.441 2.187 6.662 1.00 86.00 86 ALA A N 1
ATOM 696 C CA . ALA A 1 86 ? -15.657 1.523 6.215 1.00 86.00 86 ALA A CA 1
ATOM 697 C C . ALA A 1 86 ? -16.907 2.308 6.668 1.00 86.00 86 ALA A C 1
ATOM 699 O O . ALA A 1 86 ? -16.850 3.010 7.682 1.00 86.00 86 ALA A O 1
ATOM 700 N N . PRO A 1 87 ? -18.052 2.150 5.979 1.00 85.62 87 PRO A N 1
ATOM 701 C CA . PRO A 1 87 ? -19.315 2.713 6.441 1.00 85.62 87 PRO A CA 1
ATOM 702 C C . PRO A 1 87 ? -19.641 2.295 7.883 1.00 85.62 87 PRO A C 1
ATOM 704 O O . PRO A 1 87 ? -19.616 1.102 8.198 1.00 85.62 87 PRO A O 1
ATOM 707 N N . GLY A 1 88 ? -19.942 3.262 8.752 1.00 86.88 88 GLY A N 1
ATOM 708 C CA . GLY A 1 88 ? -20.191 3.047 10.185 1.00 86.88 88 GLY A CA 1
ATOM 709 C C . GLY A 1 88 ? -18.938 3.073 11.073 1.00 86.88 88 GLY A C 1
ATOM 710 O O . GLY A 1 88 ? -19.033 2.759 12.263 1.00 86.88 88 GLY A O 1
ATOM 711 N N . PHE A 1 89 ? -17.775 3.423 10.516 1.00 89.88 89 PHE A N 1
ATOM 712 C CA . PHE A 1 89 ? -16.478 3.526 11.202 1.00 89.88 89 PHE A CA 1
ATOM 713 C C . PHE A 1 89 ? -15.864 4.927 11.066 1.00 89.88 89 PHE A C 1
ATOM 715 O O . PHE A 1 89 ? -14.691 5.124 11.370 1.00 89.88 89 PHE A O 1
ATOM 722 N N . GLU A 1 90 ? -16.630 5.916 10.611 1.00 92.56 90 GLU A N 1
ATOM 723 C CA . GLU A 1 90 ? -16.140 7.253 10.262 1.00 92.56 90 GLU A CA 1
ATOM 724 C C . GLU A 1 90 ? -15.683 8.061 11.482 1.00 92.56 90 GLU A C 1
ATOM 726 O O . GLU A 1 90 ? -14.855 8.957 11.345 1.00 92.56 90 GLU A O 1
ATOM 731 N N . SER A 1 91 ? -16.198 7.736 12.671 1.00 92.06 91 SER A N 1
ATOM 732 C CA . SER A 1 91 ? -15.835 8.363 13.944 1.00 92.06 91 SER A CA 1
ATOM 733 C C . SER A 1 91 ? -15.605 7.321 15.042 1.00 92.06 91 SER A C 1
ATOM 735 O O . SER A 1 91 ? -16.068 6.181 14.942 1.00 92.06 91 SER A O 1
ATOM 737 N N . ALA A 1 92 ? -14.935 7.724 16.126 1.00 90.69 92 ALA A N 1
ATOM 738 C CA . ALA A 1 92 ? -14.746 6.878 17.306 1.00 90.69 92 ALA A CA 1
ATOM 739 C C . ALA A 1 92 ? -16.084 6.416 17.916 1.00 90.69 92 ALA A C 1
ATOM 741 O O . ALA A 1 92 ? -16.193 5.286 18.398 1.00 90.69 92 ALA A O 1
ATOM 742 N N . ASP A 1 93 ? -17.114 7.265 17.863 1.00 92.12 93 ASP A N 1
ATOM 743 C CA . ASP A 1 93 ? -18.444 6.940 18.375 1.00 92.12 93 ASP A CA 1
ATOM 744 C C . ASP A 1 93 ? -19.174 5.945 17.472 1.00 92.12 93 ASP A C 1
ATOM 746 O O . ASP A 1 93 ? -19.694 4.941 17.967 1.00 92.12 93 ASP A O 1
ATOM 750 N N . SER A 1 94 ? -19.128 6.158 16.153 1.00 91.75 94 SER A N 1
ATOM 751 C CA . SER A 1 94 ? -19.671 5.226 15.154 1.00 91.75 94 SER A CA 1
ATOM 752 C C . SER A 1 94 ? -19.003 3.852 15.258 1.00 91.75 94 SER A C 1
ATOM 754 O O . SER A 1 94 ? -19.695 2.836 15.299 1.00 91.75 94 SER A O 1
ATOM 756 N N . LEU A 1 95 ? -17.672 3.808 15.413 1.00 90.62 95 LEU A N 1
ATOM 757 C CA . LEU A 1 95 ? -16.919 2.573 15.650 1.00 90.62 95 LEU A CA 1
ATOM 758 C C . LEU A 1 95 ? -17.422 1.844 16.905 1.00 90.62 95 LEU A C 1
ATOM 760 O O . LEU A 1 95 ? -17.689 0.639 16.865 1.00 90.62 95 LEU A O 1
ATOM 764 N N . ARG A 1 96 ? -17.564 2.564 18.025 1.00 91.06 96 ARG A N 1
ATOM 765 C CA . ARG A 1 96 ? -18.019 1.986 19.298 1.00 91.06 96 ARG A CA 1
ATOM 766 C C . ARG A 1 96 ? -19.433 1.419 19.179 1.00 91.06 96 ARG A C 1
ATOM 768 O O . ARG A 1 96 ? -19.683 0.318 19.669 1.00 91.06 96 ARG A O 1
ATOM 775 N N . GLN A 1 97 ? -20.329 2.138 18.505 1.00 92.00 97 GLN A N 1
ATOM 776 C CA . GLN A 1 97 ? -21.704 1.704 18.255 1.00 92.00 97 GLN A CA 1
ATOM 777 C C . GLN A 1 97 ? -21.761 0.484 17.321 1.00 92.00 97 GLN A C 1
ATOM 779 O O . GLN A 1 97 ? -22.438 -0.500 17.622 1.00 92.00 97 GLN A O 1
ATOM 784 N N . SER A 1 98 ? -20.999 0.496 16.227 1.00 89.44 98 SER A N 1
ATOM 785 C CA . SER A 1 98 ? -20.902 -0.633 15.295 1.00 89.44 98 SER A CA 1
ATOM 786 C C . SER A 1 98 ? -20.404 -1.900 15.992 1.00 89.44 98 SER A C 1
ATOM 788 O O . SER A 1 98 ? -20.974 -2.975 15.804 1.00 89.44 98 SER A O 1
ATOM 790 N N . LYS A 1 99 ? -19.390 -1.785 16.862 1.00 88.75 99 LYS A N 1
ATOM 791 C CA . LYS A 1 99 ? -18.851 -2.921 17.627 1.00 88.75 99 LYS A CA 1
ATOM 792 C C . LYS A 1 99 ? -19.772 -3.389 18.757 1.00 88.75 99 LYS A C 1
ATOM 794 O O . LYS A 1 99 ? -19.699 -4.562 19.140 1.00 88.75 99 LYS A O 1
ATOM 799 N N . SER A 1 100 ? -20.619 -2.524 19.318 1.00 90.06 100 SER A N 1
ATOM 800 C CA . SER A 1 100 ? -21.580 -2.915 20.361 1.00 90.06 100 SER A CA 1
ATOM 801 C C . SER A 1 100 ? -22.807 -3.633 19.792 1.00 90.06 100 SER A C 1
ATOM 803 O O . SER A 1 100 ? -23.394 -4.450 20.502 1.00 90.06 100 SER A O 1
ATOM 805 N N . SER A 1 101 ? -23.127 -3.420 18.511 1.00 88.56 101 SER A N 1
ATOM 806 C CA . SER A 1 101 ? -24.243 -4.078 17.827 1.00 88.56 101 SER A CA 1
ATOM 807 C C . SER A 1 101 ? -24.187 -5.611 17.906 1.00 88.56 101 SER A C 1
ATOM 809 O O . SER A 1 101 ? -23.131 -6.238 17.760 1.00 88.56 101 SER A O 1
ATOM 811 N N . SER A 1 102 ? -25.356 -6.230 18.078 1.00 85.44 102 SER A N 1
ATOM 812 C CA . SER A 1 102 ? -25.545 -7.684 18.003 1.00 85.44 102 SER A CA 1
ATOM 813 C C . SER A 1 102 ? -25.334 -8.232 16.590 1.00 85.44 102 SER A C 1
ATOM 815 O O . SER A 1 102 ? -24.951 -9.389 16.429 1.00 85.44 102 SER A O 1
ATOM 817 N N . SER A 1 103 ? -25.529 -7.396 15.568 1.00 84.94 103 SER A N 1
ATOM 818 C CA . SER A 1 103 ? -25.301 -7.737 14.164 1.00 84.94 103 SER A CA 1
ATOM 819 C C . SER A 1 103 ? -23.852 -7.522 13.714 1.00 84.94 103 SER A C 1
ATOM 821 O O . SER A 1 103 ? -23.561 -7.683 12.530 1.00 84.94 103 SER A O 1
ATOM 823 N N . TYR A 1 104 ? -22.920 -7.193 14.615 1.00 84.94 104 TYR A N 1
ATOM 824 C CA . TYR A 1 104 ? -21.527 -6.965 14.235 1.00 84.94 104 TYR A CA 1
ATOM 825 C C . TYR A 1 104 ? -20.899 -8.232 13.637 1.00 84.94 104 TYR A C 1
ATOM 827 O O . TYR A 1 104 ? -20.803 -9.268 14.296 1.00 84.94 104 TYR A O 1
ATOM 835 N N . TRP A 1 105 ? -20.470 -8.151 12.377 1.00 80.75 105 TRP A N 1
ATOM 836 C CA . TRP A 1 105 ? -20.034 -9.299 11.576 1.00 80.75 105 TRP A CA 1
ATOM 837 C C . TRP A 1 105 ? -18.909 -10.110 12.242 1.00 80.75 105 TRP A C 1
ATOM 839 O O . TRP A 1 105 ? -18.939 -11.339 12.194 1.00 80.75 105 TRP A O 1
ATOM 849 N N . ALA A 1 106 ? -17.981 -9.455 12.953 1.00 81.62 106 ALA A N 1
ATOM 850 C CA . ALA A 1 106 ? -16.892 -10.146 13.647 1.00 81.62 106 ALA A CA 1
ATOM 851 C C . ALA A 1 106 ? -17.376 -10.967 14.860 1.00 81.62 106 ALA A C 1
ATOM 853 O O . ALA A 1 106 ? -16.738 -11.946 15.233 1.00 81.62 106 ALA A O 1
ATOM 854 N N . LYS A 1 107 ? -18.528 -10.621 15.458 1.00 76.94 107 LYS A N 1
ATOM 855 C CA . LYS A 1 107 ? -19.170 -11.433 16.511 1.00 76.94 107 LYS A CA 1
ATOM 856 C C . LYS A 1 107 ? -19.995 -12.588 15.936 1.00 76.94 107 LYS A C 1
ATOM 858 O O . LYS A 1 107 ? -20.154 -13.606 16.605 1.00 76.94 107 LYS A O 1
ATOM 863 N N . GLN A 1 108 ? -20.511 -12.458 14.712 1.00 66.38 108 GLN A N 1
ATOM 864 C CA . GLN A 1 108 ? -21.313 -13.508 14.070 1.00 66.38 108 GLN A CA 1
ATOM 865 C C . GLN A 1 108 ? -20.475 -14.736 13.671 1.00 66.38 108 GLN A C 1
ATOM 867 O O . GLN A 1 108 ? -20.961 -15.860 13.787 1.00 66.38 108 GLN A O 1
ATOM 872 N N . GLY A 1 109 ? -19.216 -14.541 13.255 1.00 58.59 109 GLY A N 1
ATOM 873 C CA . GLY A 1 109 ? -18.289 -15.639 12.938 1.00 58.59 109 GLY A CA 1
ATOM 874 C C . GLY A 1 109 ? -17.975 -16.532 14.145 1.00 58.59 109 GLY A C 1
ATOM 875 O O . GLY A 1 109 ? -18.081 -17.750 14.051 1.00 58.59 109 GLY A O 1
ATOM 876 N N . ALA A 1 110 ? -17.732 -15.924 15.312 1.00 56.38 110 ALA A N 1
ATOM 877 C CA . ALA A 1 110 ? -17.463 -16.640 16.563 1.00 56.38 110 ALA A CA 1
ATOM 878 C C . ALA A 1 110 ? -18.659 -17.471 17.072 1.00 56.38 110 ALA A C 1
ATOM 880 O O . ALA A 1 110 ? -18.479 -18.435 17.814 1.00 56.38 110 ALA A O 1
ATOM 881 N N . LYS A 1 111 ? -19.892 -17.104 16.689 1.00 52.44 111 LYS A N 1
ATOM 882 C CA . LYS A 1 111 ? -21.096 -17.875 17.030 1.00 52.44 111 LYS A CA 1
ATOM 883 C C . LYS A 1 111 ? -21.219 -19.139 16.170 1.00 52.44 111 LYS A C 1
ATOM 885 O O . LYS A 1 111 ? -21.526 -20.194 16.704 1.00 52.44 111 LYS A O 1
ATOM 890 N N . LYS A 1 112 ? -20.885 -19.058 14.874 1.00 50.81 112 LYS A N 1
ATOM 891 C CA . LYS A 1 112 ? -20.882 -20.224 13.971 1.00 50.81 112 LYS A CA 1
ATOM 892 C C . LYS A 1 112 ? -19.833 -21.280 14.336 1.00 50.81 112 LYS A C 1
ATOM 894 O O . LYS A 1 112 ? -20.120 -22.455 14.177 1.00 50.81 112 LYS A O 1
ATOM 899 N N . GLU A 1 113 ? -18.656 -20.886 14.826 1.00 51.50 113 GLU A N 1
ATOM 900 C CA . GLU A 1 113 ? -17.640 -21.841 15.311 1.00 51.50 113 GLU A CA 1
ATOM 901 C C . GLU A 1 113 ? -18.054 -22.538 16.612 1.00 51.50 113 GLU A C 1
ATOM 903 O O . GLU A 1 113 ? -17.791 -23.724 16.773 1.00 51.50 113 GLU A O 1
ATOM 908 N N . LYS A 1 114 ? -18.738 -21.832 17.523 1.00 49.72 114 LYS A N 1
ATOM 909 C CA . LYS A 1 114 ? -19.265 -22.425 18.763 1.00 49.72 114 LYS A CA 1
ATOM 910 C C . LYS A 1 114 ? -20.438 -23.376 18.543 1.00 49.72 114 LYS A C 1
ATOM 912 O O . LYS A 1 114 ? -20.576 -24.313 19.312 1.00 49.72 114 LYS A O 1
ATOM 917 N N . ASP A 1 115 ? -21.269 -23.131 17.534 1.00 54.88 115 ASP A N 1
ATOM 918 C CA . ASP A 1 115 ? -22.413 -23.995 17.209 1.00 54.88 115 ASP A CA 1
ATOM 919 C C . ASP A 1 115 ? -21.998 -25.232 16.373 1.00 54.88 115 ASP A C 1
ATOM 921 O O . ASP A 1 115 ? -22.813 -26.125 16.147 1.00 54.88 115 ASP A O 1
ATOM 925 N N . ALA A 1 116 ? -20.747 -25.284 15.898 1.00 49.31 116 ALA A N 1
ATOM 926 C CA . ALA A 1 116 ? -20.187 -26.377 15.095 1.00 49.31 116 ALA A CA 1
ATOM 927 C C . ALA A 1 116 ? -19.222 -27.301 15.873 1.00 49.31 116 ALA A C 1
ATOM 929 O O . ALA A 1 116 ? -18.685 -28.236 15.275 1.00 49.31 116 ALA A O 1
ATOM 930 N N . ALA A 1 117 ? -18.997 -27.040 17.166 1.00 44.25 117 ALA A N 1
ATOM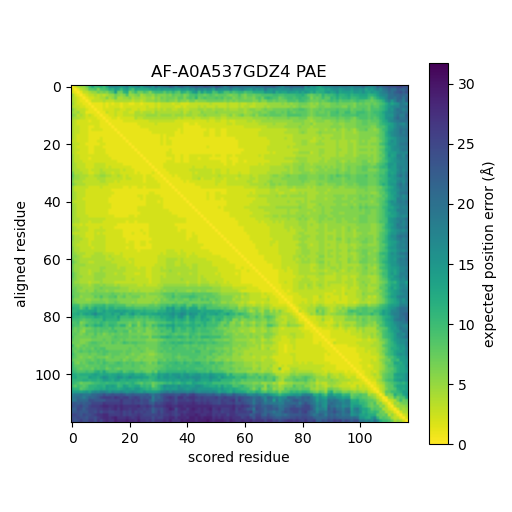 931 C CA . ALA A 1 117 ? -18.154 -27.815 18.083 1.00 44.25 117 ALA A CA 1
ATOM 932 C C . ALA A 1 117 ? -19.004 -28.487 19.169 1.00 44.25 117 ALA A C 1
ATOM 934 O O . ALA A 1 117 ? -18.642 -29.614 19.573 1.00 44.25 117 ALA A O 1
#

Mean predicted aligned error: 6.94 Å

Radius of gyration: 18.62 Å; Cα contacts (8 Å, |Δi|>4): 60; chains: 1; bounding box: 37×41×41 Å

pLDDT: mean 88.7, std 12.81, range [44.25, 98.62]